Protein AF-X0TSD6-F1 (afdb_monomer)

Organism: NCBI:txid412755

pLDDT: mean 82.46, std 11.22, range [49.84, 93.19]

Nearest PDB structures (foldseek):
  7bhy-assembly2_C-2  TM=6.873E-01  e=2.221E+00  Bacillus subtilis subsp. subtilis str. 168

Solvent-accessible surface area (backbone atoms only — not comparable to full-atom values): 5944 Å² total; per-residue (Å²): 132,82,77,65,86,73,60,56,72,67,60,55,48,52,50,52,52,52,46,53,51,43,28,70,76,70,67,45,54,63,71,59,52,30,56,77,69,69,45,58,67,68,56,56,54,50,50,53,51,52,51,53,50,64,67,48,64,76,68,71,70,80,72,55,97,83,59,75,50,74,68,55,49,49,53,52,49,55,50,45,70,78,38,77,86,59,50,74,72,57,49,53,69,77,74,109

Structure (mmCIF, N/CA/C/O backbone):
data_AF-X0TSD6-F1
#
_entry.id   AF-X0TSD6-F1
#
loop_
_atom_site.group_PDB
_atom_site.id
_atom_site.type_symbol
_atom_site.label_atom_id
_atom_site.label_alt_id
_atom_site.label_comp_id
_atom_site.label_asym_id
_atom_site.label_entity_id
_atom_site.label_seq_id
_atom_site.pdbx_PDB_ins_code
_atom_site.Cartn_x
_atom_site.Cartn_y
_atom_site.Cartn_z
_atom_site.occupancy
_atom_site.B_iso_or_equiv
_atom_site.auth_seq_id
_atom_site.auth_comp_id
_atom_site.auth_asym_id
_atom_site.auth_atom_id
_atom_site.pdbx_PDB_model_num
ATOM 1 N N . MET A 1 1 ? -24.082 -12.769 3.842 1.00 49.84 1 MET A N 1
ATOM 2 C CA . MET A 1 1 ? -22.694 -12.371 4.162 1.00 49.84 1 MET A CA 1
ATOM 3 C C . MET A 1 1 ? -22.257 -11.411 3.079 1.00 49.84 1 MET A C 1
ATOM 5 O O . MET A 1 1 ? -21.927 -11.858 1.991 1.00 49.84 1 MET A O 1
ATOM 9 N N . SER A 1 2 ? -22.386 -10.112 3.328 1.00 56.81 2 SER A N 1
ATOM 10 C CA . SER A 1 2 ? -22.004 -9.082 2.364 1.00 56.81 2 SER A CA 1
ATOM 11 C C . SER A 1 2 ? -20.490 -9.120 2.167 1.00 56.81 2 SER A C 1
ATOM 13 O O . SER A 1 2 ? -19.730 -9.005 3.131 1.00 56.81 2 SER A O 1
ATOM 15 N N . ASP A 1 3 ? -20.051 -9.356 0.932 1.00 65.81 3 ASP A N 1
ATOM 16 C CA . ASP A 1 3 ? -18.635 -9.481 0.597 1.00 65.81 3 ASP A CA 1
ATOM 17 C C . ASP A 1 3 ? -17.998 -8.092 0.482 1.00 65.81 3 ASP A C 1
ATOM 19 O O . ASP A 1 3 ? -17.743 -7.551 -0.592 1.00 65.81 3 ASP A O 1
ATOM 23 N N . TYR A 1 4 ? -17.775 -7.475 1.639 1.00 67.62 4 TYR A N 1
ATOM 24 C CA . TYR A 1 4 ? -17.145 -6.166 1.735 1.00 67.62 4 TYR A CA 1
ATOM 25 C C . TYR A 1 4 ? -15.678 -6.189 1.281 1.00 67.62 4 TYR A C 1
ATOM 27 O O . TYR A 1 4 ? -15.091 -5.128 1.130 1.00 67.62 4 TYR A O 1
ATOM 35 N N . ALA A 1 5 ? -15.059 -7.352 1.031 1.00 63.78 5 ALA A N 1
ATOM 36 C CA . ALA A 1 5 ? -13.637 -7.458 0.699 1.00 63.78 5 ALA A CA 1
ATOM 37 C C . ALA A 1 5 ? -13.238 -6.762 -0.618 1.00 63.78 5 ALA A C 1
ATOM 39 O O . ALA A 1 5 ? -12.052 -6.468 -0.797 1.00 63.78 5 ALA A O 1
ATOM 40 N N . GLN A 1 6 ? -14.207 -6.488 -1.499 1.00 68.88 6 GLN A N 1
ATOM 41 C CA . GLN A 1 6 ? -14.013 -5.833 -2.797 1.00 68.88 6 GLN A CA 1
ATOM 42 C C . GLN A 1 6 ? -14.463 -4.363 -2.837 1.00 68.88 6 GLN A C 1
ATOM 44 O O . GLN A 1 6 ? -14.527 -3.779 -3.916 1.00 68.88 6 GLN A O 1
ATOM 49 N N . LEU A 1 7 ? -14.775 -3.746 -1.691 1.00 74.00 7 LEU A N 1
ATOM 50 C CA . LEU A 1 7 ? -15.197 -2.345 -1.675 1.00 74.00 7 LEU A CA 1
ATOM 51 C C . LEU A 1 7 ? -14.132 -1.417 -2.301 1.00 74.00 7 LEU A C 1
ATOM 53 O O . LEU A 1 7 ? -12.949 -1.565 -1.973 1.00 74.00 7 LEU A O 1
ATOM 57 N N . PRO A 1 8 ? -14.541 -0.442 -3.138 1.00 80.31 8 PRO A N 1
ATOM 58 C CA . PRO A 1 8 ? -13.687 0.640 -3.628 1.00 80.31 8 PRO A CA 1
ATOM 59 C C . PRO A 1 8 ? -12.930 1.346 -2.497 1.00 80.31 8 PRO A C 1
ATOM 61 O O . PRO A 1 8 ? -13.418 1.434 -1.367 1.00 80.31 8 PRO A O 1
ATOM 64 N N . TRP A 1 9 ? -11.726 1.845 -2.784 1.00 77.00 9 TRP A N 1
ATOM 65 C CA . TRP A 1 9 ? -10.839 2.425 -1.767 1.00 77.00 9 TRP A CA 1
ATOM 66 C C . TRP A 1 9 ? -11.424 3.694 -1.125 1.00 77.00 9 TRP A C 1
ATOM 68 O O . TRP A 1 9 ? -11.139 3.974 0.040 1.00 77.00 9 TRP A O 1
ATOM 78 N N . GLU A 1 10 ? -12.281 4.414 -1.849 1.00 81.94 10 GLU A N 1
ATOM 79 C CA . GLU A 1 10 ? -13.019 5.581 -1.369 1.00 81.94 10 GLU A CA 1
ATOM 80 C C . GLU A 1 10 ? -13.919 5.192 -0.188 1.00 81.94 10 GLU A C 1
ATOM 82 O O . GLU A 1 10 ? -13.830 5.773 0.894 1.00 81.94 10 GLU A O 1
ATOM 87 N N . LEU A 1 11 ? -14.696 4.117 -0.352 1.00 84.94 11 LEU A N 1
ATOM 88 C CA . LEU A 1 11 ? -15.582 3.600 0.693 1.00 84.94 11 LEU A CA 1
ATOM 89 C C . LEU A 1 11 ? -14.794 3.018 1.873 1.00 84.94 11 LEU A C 1
ATOM 91 O O . LEU A 1 11 ? -15.216 3.135 3.022 1.00 84.94 11 LEU A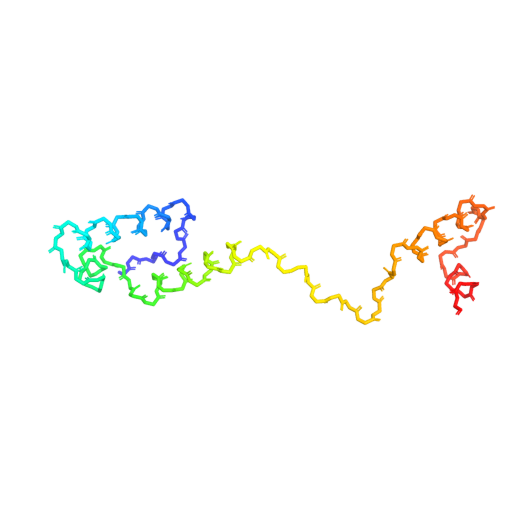 O 1
ATOM 95 N N . GLN A 1 12 ? -13.613 2.438 1.631 1.00 86.44 12 GLN A N 1
ATOM 96 C CA . GLN A 1 12 ? -12.729 1.993 2.717 1.00 86.44 12 GLN A CA 1
ATOM 97 C C . GLN A 1 12 ? -12.261 3.172 3.586 1.00 86.44 12 GLN A C 1
ATOM 99 O O . GLN A 1 12 ? -12.154 3.034 4.809 1.00 86.44 12 GLN A O 1
ATOM 104 N N . HIS A 1 13 ? -11.991 4.329 2.971 1.00 84.62 13 HIS A N 1
ATOM 105 C CA . HIS A 1 13 ? -11.586 5.535 3.688 1.00 84.62 13 HIS A CA 1
ATOM 106 C C . HIS A 1 13 ? -12.742 6.111 4.509 1.00 84.62 13 HIS A C 1
ATOM 108 O O . HIS A 1 13 ? -12.563 6.402 5.693 1.00 84.62 13 HIS A O 1
ATOM 114 N N . GLU A 1 14 ? -13.939 6.192 3.926 1.00 87.94 14 GLU A N 1
ATOM 115 C CA . GLU A 1 14 ? -15.146 6.636 4.632 1.00 87.94 14 GLU A CA 1
ATOM 116 C C . GLU A 1 14 ? -15.454 5.766 5.854 1.00 87.94 14 GLU A C 1
ATOM 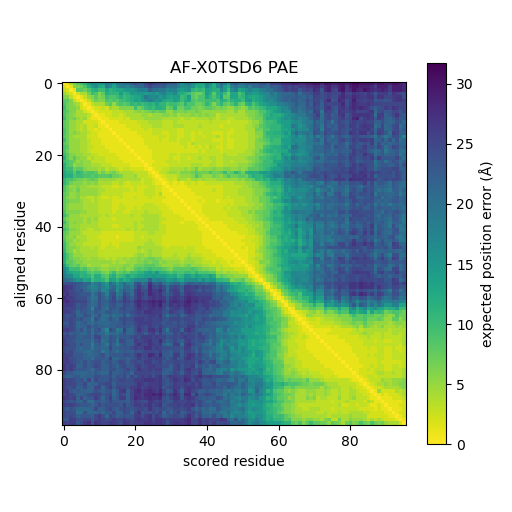118 O O . GLU A 1 14 ? -15.707 6.289 6.941 1.00 87.94 14 GLU A O 1
ATOM 123 N N . VAL A 1 15 ? -15.350 4.439 5.718 1.00 88.88 15 VAL A N 1
ATOM 124 C CA . VAL A 1 15 ? -15.519 3.511 6.845 1.00 88.88 15 VAL A CA 1
ATOM 125 C C . VAL A 1 15 ? -14.496 3.791 7.946 1.00 88.88 15 VAL A C 1
ATOM 127 O O . VAL A 1 15 ? -14.855 3.805 9.124 1.00 88.88 15 VAL A O 1
ATOM 130 N N . ASN A 1 16 ? -13.229 4.027 7.597 1.00 88.69 16 ASN A N 1
ATOM 131 C CA . ASN A 1 16 ? -12.191 4.339 8.580 1.00 88.69 16 ASN A CA 1
ATOM 132 C C . ASN A 1 16 ? -12.505 5.638 9.342 1.00 88.69 16 ASN A C 1
ATOM 134 O O . ASN A 1 16 ? -12.489 5.653 10.576 1.00 88.69 16 ASN A O 1
ATOM 138 N N . VAL A 1 17 ? -12.876 6.695 8.614 1.00 89.88 17 VAL A N 1
ATOM 139 C CA . VAL A 1 17 ? -13.266 7.986 9.193 1.00 89.88 17 VAL A CA 1
ATOM 140 C C . VAL A 1 17 ? -14.463 7.821 10.132 1.00 89.88 17 VAL A C 1
ATOM 142 O O . VAL A 1 17 ? -14.423 8.301 11.266 1.00 89.88 17 VAL A O 1
ATOM 145 N N . LEU A 1 18 ? -15.500 7.096 9.705 1.00 90.94 18 LEU A N 1
ATOM 146 C CA . LEU A 1 18 ? -16.706 6.857 10.496 1.00 90.94 18 LEU A CA 1
ATOM 147 C C . LEU A 1 18 ? -16.407 6.079 11.786 1.00 90.94 18 LEU A C 1
ATOM 149 O O . LEU A 1 18 ? -16.918 6.417 12.860 1.00 90.94 18 LEU A O 1
ATOM 153 N N . VAL A 1 19 ? -15.563 5.048 11.700 1.00 90.69 19 VAL A N 1
ATOM 154 C CA . VAL A 1 19 ? -15.130 4.252 12.856 1.00 90.69 19 VAL A CA 1
ATOM 155 C C . VAL A 1 19 ? -14.387 5.120 13.873 1.00 90.69 19 VAL A C 1
ATOM 157 O O . VAL A 1 19 ? -14.704 5.065 15.065 1.00 90.69 19 VAL A O 1
ATOM 160 N N . GLU A 1 20 ? -13.452 5.961 13.429 1.00 90.38 20 GLU A N 1
ATOM 161 C CA . GLU A 1 20 ? -12.697 6.853 14.317 1.00 90.38 20 GLU A CA 1
ATOM 162 C C . GLU A 1 20 ? -13.573 7.961 14.921 1.00 90.38 20 GLU A C 1
ATOM 164 O O . GLU A 1 20 ? -13.467 8.257 16.115 1.00 90.38 20 GLU A O 1
ATOM 169 N N . GLN A 1 21 ? -14.496 8.540 14.147 1.00 91.44 21 GLN A N 1
ATOM 170 C CA . GLN A 1 21 ? -15.465 9.515 14.658 1.00 91.44 21 GLN A CA 1
ATOM 171 C C . GLN A 1 21 ? -16.383 8.900 15.723 1.00 91.44 21 GLN A C 1
ATOM 173 O O . GLN A 1 21 ? -16.606 9.500 16.776 1.00 91.44 21 GLN A O 1
ATOM 178 N N . THR A 1 22 ? -16.876 7.682 15.489 1.00 91.00 22 THR A N 1
ATOM 179 C CA . THR A 1 22 ? -17.758 6.967 16.426 1.00 91.00 22 THR A CA 1
ATOM 180 C C . THR A 1 22 ? -17.023 6.611 17.712 1.00 91.00 22 THR A C 1
ATOM 182 O O . THR A 1 22 ? -17.561 6.773 18.807 1.00 91.00 22 THR A O 1
ATOM 185 N N . LYS A 1 23 ? -15.759 6.197 17.604 1.00 91.25 23 LYS A N 1
ATOM 186 C CA . LYS A 1 23 ? -14.900 5.953 18.762 1.00 91.25 23 LYS A CA 1
ATOM 187 C C . LYS A 1 23 ? -14.699 7.223 19.592 1.00 91.25 23 LYS A C 1
ATOM 189 O O . LYS A 1 23 ? -14.824 7.168 20.811 1.00 91.25 23 LYS A O 1
ATOM 194 N N . LYS A 1 24 ? -14.431 8.367 18.949 1.00 90.44 24 LYS A N 1
ATOM 195 C CA . LYS A 1 24 ? -14.227 9.655 19.638 1.00 90.44 24 LYS A CA 1
ATOM 196 C C . LYS A 1 24 ? -15.498 10.193 20.293 1.00 90.44 24 LYS A C 1
ATOM 198 O O . LYS A 1 24 ? -15.429 10.690 21.410 1.00 90.44 24 LYS A O 1
ATOM 203 N N . ARG A 1 25 ? -16.642 10.111 19.609 1.00 89.88 25 ARG A N 1
ATOM 204 C CA . ARG A 1 25 ? -17.910 10.685 20.083 1.00 89.88 25 ARG A CA 1
ATOM 205 C C . ARG A 1 25 ? -18.595 9.817 21.135 1.00 89.88 25 ARG A C 1
ATOM 207 O O . ARG A 1 25 ? -19.123 10.338 22.108 1.00 89.88 25 ARG A O 1
ATOM 214 N N . SER A 1 26 ? -18.613 8.507 20.912 1.00 85.00 26 SER A N 1
ATOM 215 C CA . SER A 1 26 ? -19.420 7.563 21.692 1.00 85.00 26 SER A CA 1
ATOM 216 C C . SER A 1 26 ? -18.594 6.771 22.707 1.00 85.00 26 SER A C 1
ATOM 218 O O . SER A 1 26 ? -19.164 6.062 23.530 1.00 85.00 26 SER A O 1
ATOM 220 N N . GLY A 1 27 ? -17.260 6.792 22.594 1.00 87.94 27 GLY A N 1
ATOM 221 C CA . GLY A 1 27 ? -16.373 5.893 23.339 1.00 87.94 27 GLY A CA 1
ATOM 222 C C . GLY A 1 27 ? -16.474 4.427 22.903 1.00 87.94 27 GLY A C 1
ATOM 223 O O . GLY A 1 27 ? -15.920 3.547 23.559 1.00 87.94 27 GLY A O 1
ATOM 224 N N . TRP A 1 28 ? -17.189 4.137 21.810 1.00 88.81 28 TRP A N 1
ATOM 225 C CA . TRP A 1 28 ? -17.418 2.764 21.377 1.00 88.81 28 TRP A CA 1
ATOM 226 C C . TRP A 1 28 ? -16.112 2.122 20.900 1.00 88.81 28 TRP A C 1
ATOM 228 O O . TRP A 1 28 ? -15.378 2.720 20.103 1.00 88.81 28 TRP A O 1
ATOM 238 N N . PRO A 1 29 ? -15.810 0.887 21.336 1.00 90.56 29 PRO A N 1
ATOM 239 C CA . PRO A 1 29 ? -14.672 0.158 20.818 1.00 90.56 29 PRO A CA 1
ATOM 240 C C . PRO A 1 29 ? -14.879 -0.126 19.328 1.00 90.56 29 PRO A C 1
ATOM 242 O O . PRO A 1 29 ? -15.967 -0.494 18.892 1.00 90.56 29 PRO A O 1
ATOM 245 N N . VAL A 1 30 ? -13.797 -0.042 18.551 1.00 89.44 30 VAL A N 1
ATOM 246 C CA . VAL A 1 30 ? -13.799 -0.242 17.088 1.00 89.44 30 VAL A CA 1
ATOM 247 C C . VAL A 1 30 ? -14.547 -1.512 16.673 1.00 89.44 30 VAL A C 1
ATOM 249 O O . VAL A 1 30 ? -15.337 -1.490 15.740 1.00 89.44 30 VAL A O 1
ATOM 252 N N . ARG A 1 31 ? -14.365 -2.618 17.403 1.00 89.50 31 ARG A N 1
ATOM 253 C CA . ARG A 1 31 ? -15.044 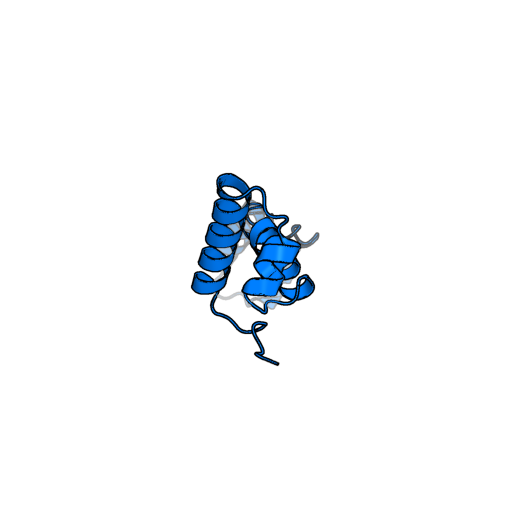-3.892 17.116 1.00 89.50 31 ARG A CA 1
ATOM 254 C C . ARG A 1 31 ? -16.567 -3.813 17.235 1.00 89.50 31 ARG A C 1
ATOM 256 O O . ARG A 1 31 ? -17.255 -4.504 16.492 1.00 89.50 31 ARG A O 1
ATOM 263 N N . GLN A 1 32 ? -17.083 -3.003 18.157 1.00 91.4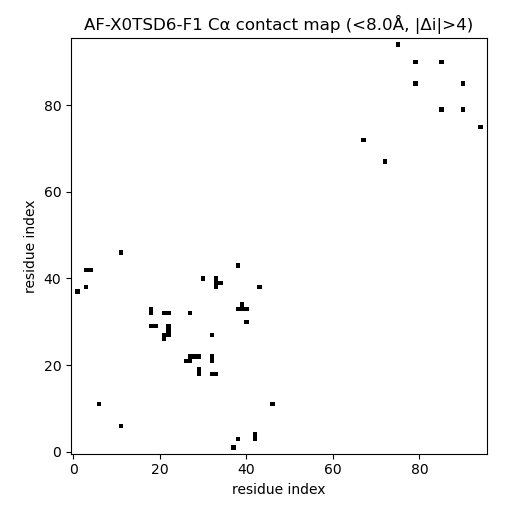4 32 GLN A N 1
ATOM 264 C CA . GLN A 1 32 ? -18.521 -2.795 18.320 1.00 91.44 32 GLN A CA 1
ATOM 265 C C . GLN A 1 32 ? -19.077 -1.975 17.156 1.00 91.44 32 GLN A C 1
ATOM 267 O O . GLN A 1 32 ? -20.095 -2.355 16.586 1.00 91.44 32 GLN A O 1
ATOM 272 N N . THR A 1 33 ? -18.369 -0.925 16.740 1.00 91.12 33 THR A N 1
ATOM 273 C CA . THR A 1 33 ? -18.733 -0.144 15.551 1.00 91.12 33 THR A CA 1
ATOM 274 C C . THR A 1 33 ? -18.700 -1.001 14.285 1.00 91.12 33 THR A C 1
ATOM 276 O O . THR A 1 33 ? -19.651 -0.992 13.516 1.00 91.12 33 THR A O 1
ATOM 279 N N . LEU A 1 34 ? -17.661 -1.820 14.096 1.00 90.81 34 LEU A N 1
ATOM 280 C CA . LEU A 1 34 ? -17.560 -2.731 12.950 1.00 90.81 34 LEU A CA 1
ATOM 281 C C . LEU A 1 34 ? -18.675 -3.779 12.929 1.00 90.81 34 LEU A C 1
ATOM 283 O O . LEU A 1 34 ? -19.188 -4.091 11.861 1.00 90.81 34 LEU A O 1
ATOM 287 N N . ARG A 1 35 ? -19.087 -4.286 14.100 1.00 90.00 35 ARG A N 1
ATOM 288 C CA . ARG A 1 35 ? -20.234 -5.197 14.208 1.00 90.00 35 ARG A CA 1
ATOM 289 C C . ARG A 1 35 ? -21.533 -4.515 13.774 1.00 90.00 35 ARG A C 1
ATOM 291 O O . ARG A 1 35 ? -22.313 -5.145 13.076 1.00 90.00 35 ARG A O 1
ATOM 298 N N . ALA A 1 36 ? -21.745 -3.255 14.157 1.00 89.44 36 ALA A N 1
ATOM 299 C CA . ALA A 1 36 ? -22.917 -2.481 13.740 1.00 89.44 36 ALA A CA 1
ATOM 300 C C . ALA A 1 36 ? -22.917 -2.164 12.233 1.00 89.44 36 ALA A C 1
ATOM 302 O O . ALA A 1 36 ? -23.979 -2.053 11.635 1.00 89.44 36 ALA A O 1
ATOM 303 N N . LEU A 1 37 ? -21.733 -2.050 11.627 1.00 86.88 37 LEU A N 1
ATOM 304 C CA . LEU A 1 37 ? -21.552 -1.871 10.183 1.00 86.88 37 LEU A CA 1
ATOM 305 C C . LEU A 1 37 ? -21.541 -3.201 9.404 1.00 86.88 37 LEU A C 1
ATOM 307 O O . LEU A 1 37 ? -21.354 -3.183 8.194 1.00 86.88 37 LEU A O 1
ATOM 311 N N . GLU A 1 38 ? -21.685 -4.344 10.085 1.00 89.50 38 GLU A N 1
ATOM 312 C CA . GLU A 1 38 ? -21.567 -5.701 9.522 1.00 89.50 38 GLU A CA 1
ATOM 313 C C . GLU A 1 38 ? -20.225 -5.999 8.825 1.00 89.50 38 GLU A C 1
ATOM 315 O O . GLU A 1 38 ? -20.096 -6.928 8.025 1.00 89.50 38 GLU A O 1
ATOM 320 N N . ILE A 1 39 ? -19.173 -5.257 9.177 1.00 87.94 39 ILE A N 1
ATOM 321 C CA . ILE A 1 39 ? -17.839 -5.420 8.603 1.00 87.94 39 ILE A CA 1
ATOM 322 C C . ILE A 1 39 ? -17.026 -6.382 9.466 1.00 87.94 39 ILE A C 1
ATOM 324 O O . ILE A 1 39 ? -16.817 -6.177 10.665 1.00 87.94 39 ILE A O 1
ATOM 328 N N . ALA A 1 40 ? -16.490 -7.427 8.835 1.00 89.38 40 ALA A N 1
ATOM 329 C CA . ALA A 1 40 ? -15.580 -8.343 9.504 1.00 89.38 40 ALA A CA 1
ATOM 330 C C . ALA A 1 40 ? -14.307 -7.599 9.972 1.00 89.38 40 ALA A C 1
ATOM 332 O O . ALA A 1 40 ? -13.656 -6.927 9.164 1.00 89.38 40 ALA A O 1
ATOM 333 N N . PRO A 1 41 ? -13.868 -7.761 11.238 1.00 88.62 41 PRO A N 1
ATOM 334 C CA . PRO A 1 41 ? -12.669 -7.089 11.742 1.00 88.62 41 PRO A CA 1
ATOM 335 C C . PRO A 1 41 ? -11.410 -7.373 10.916 1.00 88.62 41 PRO A C 1
ATOM 337 O O . PRO A 1 41 ? -10.571 -6.493 10.747 1.00 88.62 41 PRO A O 1
ATOM 340 N N . ALA A 1 42 ? -11.289 -8.588 10.373 1.00 89.12 42 ALA A N 1
ATOM 341 C CA . ALA A 1 42 ? -10.174 -8.974 9.512 1.00 89.12 42 ALA A CA 1
ATOM 342 C C . ALA A 1 42 ? -10.084 -8.094 8.253 1.00 89.12 42 ALA A C 1
ATOM 344 O O . ALA A 1 42 ? -8.995 -7.638 7.905 1.00 89.12 42 ALA A O 1
ATOM 345 N N . THR A 1 43 ? -11.222 -7.805 7.617 1.00 89.50 43 THR A N 1
ATOM 346 C CA . THR A 1 43 ? -11.317 -6.936 6.438 1.00 89.50 43 THR A CA 1
ATOM 347 C C . THR A 1 43 ? -10.889 -5.511 6.778 1.00 89.50 43 THR A C 1
ATOM 349 O O . THR A 1 43 ? -10.013 -4.959 6.113 1.00 89.50 43 THR A O 1
ATOM 352 N N . TYR A 1 44 ? -11.408 -4.960 7.880 1.00 89.56 44 TYR A N 1
ATOM 353 C CA . TYR A 1 44 ? -11.044 -3.623 8.353 1.00 89.56 44 TYR A CA 1
ATOM 354 C C . TYR A 1 44 ? -9.537 -3.479 8.611 1.00 89.56 44 TYR A C 1
ATOM 356 O O . TYR A 1 44 ? -8.886 -2.578 8.084 1.00 89.56 44 TYR A O 1
ATOM 364 N N . TYR A 1 45 ? -8.942 -4.392 9.386 1.00 90.38 45 TYR A N 1
ATOM 365 C CA . TYR A 1 45 ? -7.513 -4.307 9.695 1.00 90.38 45 TYR A CA 1
ATOM 366 C C . TYR A 1 45 ? -6.621 -4.594 8.481 1.00 90.38 45 TYR A C 1
ATOM 368 O O . TYR A 1 45 ? -5.509 -4.063 8.410 1.00 90.38 45 TYR A O 1
ATOM 376 N N . ARG A 1 46 ? -7.093 -5.386 7.507 1.00 87.25 46 ARG A N 1
ATOM 377 C CA . ARG A 1 46 ? -6.413 -5.558 6.216 1.00 87.25 46 ARG A CA 1
ATOM 378 C C . ARG A 1 46 ? -6.345 -4.232 5.460 1.00 87.25 46 ARG A C 1
ATOM 380 O O . ARG A 1 46 ? -5.255 -3.872 5.021 1.00 87.25 46 ARG A O 1
ATOM 387 N N . TRP A 1 47 ? -7.446 -3.484 5.366 1.00 88.94 47 TRP A N 1
ATOM 388 C CA . TRP A 1 47 ? -7.444 -2.154 4.745 1.00 88.94 47 TRP A CA 1
ATOM 389 C C . TRP A 1 47 ? -6.528 -1.179 5.476 1.00 88.94 47 TRP A C 1
ATOM 391 O O . TRP A 1 47 ? -5.689 -0.551 4.837 1.00 88.94 47 TRP A O 1
ATOM 401 N N . CYS A 1 48 ? -6.587 -1.129 6.811 1.00 86.12 48 CYS A N 1
ATOM 402 C CA . CYS A 1 48 ? -5.686 -0.287 7.603 1.00 86.12 48 CYS A CA 1
ATOM 403 C C . CYS A 1 48 ? -4.208 -0.606 7.334 1.00 86.12 48 CYS A C 1
ATOM 405 O O . CYS A 1 48 ? -3.383 0.302 7.258 1.00 86.12 48 CYS A O 1
ATOM 407 N N . ARG A 1 49 ? -3.857 -1.888 7.157 1.00 85.25 49 ARG A N 1
ATOM 408 C CA . ARG A 1 49 ? -2.489 -2.299 6.812 1.00 85.25 49 ARG A CA 1
ATOM 409 C C . ARG A 1 49 ? -2.088 -1.828 5.414 1.00 85.25 49 ARG A C 1
ATOM 411 O O . ARG A 1 49 ? -0.977 -1.331 5.257 1.00 85.25 49 ARG A O 1
ATOM 418 N N . VAL A 1 50 ? -2.966 -1.977 4.421 1.00 81.94 50 VAL A 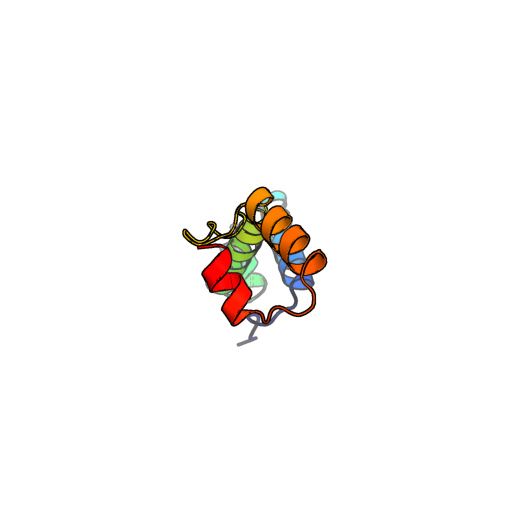N 1
ATOM 419 C CA . VAL A 1 50 ? -2.715 -1.521 3.042 1.00 81.94 50 VAL A CA 1
ATOM 420 C C . VAL A 1 50 ? -2.570 0.002 2.992 1.00 81.94 50 VAL A C 1
ATOM 422 O O . VAL A 1 50 ? -1.601 0.488 2.419 1.00 81.94 50 VAL A O 1
ATOM 425 N N . MET A 1 51 ? -3.446 0.747 3.670 1.00 79.31 51 MET A N 1
ATOM 426 C CA . MET A 1 51 ? -3.350 2.208 3.773 1.00 79.31 51 MET A CA 1
ATOM 427 C C . MET A 1 51 ? -2.073 2.657 4.497 1.00 79.31 51 MET A C 1
ATOM 429 O O . MET A 1 51 ? -1.393 3.578 4.059 1.00 79.31 51 MET A O 1
ATOM 433 N N . ALA A 1 52 ? -1.672 1.976 5.574 1.00 78.81 52 ALA A N 1
ATOM 434 C CA . ALA A 1 52 ? -0.410 2.275 6.253 1.00 78.81 52 ALA A CA 1
ATOM 435 C C . ALA A 1 52 ? 0.822 1.995 5.369 1.00 78.81 52 ALA A C 1
ATOM 437 O O . ALA A 1 52 ? 1.841 2.679 5.491 1.00 78.81 52 ALA A O 1
ATOM 438 N N . LEU A 1 53 ? 0.739 0.997 4.484 1.00 72.56 53 LEU A N 1
ATOM 439 C CA . LEU A 1 53 ? 1.771 0.696 3.491 1.00 72.56 53 LEU A CA 1
ATOM 440 C C . LEU A 1 53 ? 1.806 1.736 2.365 1.00 72.56 53 LEU A C 1
ATOM 442 O O . LEU A 1 53 ? 2.900 2.104 1.955 1.00 72.56 53 LEU A O 1
ATOM 446 N N . SER A 1 54 ? 0.660 2.248 1.906 1.00 67.44 54 SER A N 1
ATOM 447 C CA . SER A 1 54 ? 0.615 3.303 0.885 1.00 67.44 54 SER A CA 1
ATOM 448 C C . SER A 1 54 ? 1.056 4.668 1.426 1.00 67.44 54 SER A C 1
ATOM 450 O O . SER A 1 54 ? 1.715 5.422 0.715 1.00 67.44 54 SER A O 1
ATOM 452 N N . THR A 1 55 ? 0.761 4.985 2.693 1.00 62.84 55 THR A N 1
ATOM 453 C CA . THR A 1 55 ? 1.225 6.222 3.354 1.00 62.84 55 THR A CA 1
ATOM 454 C C . THR A 1 55 ? 2.702 6.165 3.744 1.00 62.84 55 THR A C 1
ATOM 456 O O . THR A 1 55 ? 3.365 7.203 3.798 1.00 62.84 55 THR A O 1
ATOM 459 N N . ARG A 1 56 ? 3.269 4.971 3.975 1.00 59.09 56 ARG A N 1
ATOM 460 C CA . ARG A 1 56 ? 4.726 4.791 4.005 1.00 59.09 56 ARG A CA 1
ATOM 461 C C . ARG A 1 56 ? 5.248 4.987 2.586 1.00 59.09 56 ARG A C 1
ATOM 463 O O . ARG A 1 56 ? 5.421 4.009 1.869 1.00 59.09 56 ARG A O 1
ATOM 470 N N . ARG A 1 57 ? 5.459 6.266 2.230 1.00 52.22 57 ARG A N 1
ATOM 471 C CA . ARG A 1 57 ? 6.183 6.799 1.064 1.00 52.22 57 ARG A CA 1
ATOM 472 C C . ARG A 1 57 ? 6.880 5.664 0.354 1.00 52.22 57 ARG A C 1
ATOM 474 O O . ARG A 1 57 ? 7.831 5.156 0.950 1.00 52.22 57 ARG A O 1
ATOM 481 N N . ALA A 1 58 ? 6.337 5.269 -0.806 1.00 53.06 58 ALA A N 1
ATOM 482 C CA . ALA A 1 58 ? 6.823 4.189 -1.656 1.00 53.06 58 ALA A CA 1
ATOM 483 C C . ALA A 1 58 ? 8.314 4.024 -1.406 1.00 53.06 58 ALA A C 1
ATOM 485 O O . ALA A 1 58 ? 9.112 4.849 -1.855 1.00 53.06 58 ALA A O 1
ATOM 486 N N . ARG A 1 59 ? 8.675 3.066 -0.539 1.00 52.12 59 ARG A N 1
ATOM 487 C CA . ARG A 1 59 ? 10.082 2.744 -0.364 1.00 52.12 59 ARG A CA 1
ATOM 488 C C . ARG A 1 59 ? 10.470 2.356 -1.770 1.00 52.12 59 ARG A C 1
ATOM 490 O O . ARG A 1 59 ? 9.865 1.412 -2.286 1.00 52.12 59 ARG A O 1
ATOM 497 N N . SER A 1 60 ? 11.348 3.143 -2.398 1.00 56.56 60 SER A N 1
ATOM 498 C CA . SER A 1 60 ? 11.912 2.777 -3.689 1.00 56.56 60 SER A CA 1
ATOM 499 C C . SER A 1 60 ? 12.213 1.288 -3.590 1.00 56.56 60 SER A C 1
ATOM 501 O O . SER A 1 60 ? 12.761 0.887 -2.548 1.00 56.56 60 SER A O 1
ATOM 503 N N . PRO A 1 61 ? 11.720 0.465 -4.535 1.00 60.50 61 PRO A N 1
ATOM 504 C CA . PRO A 1 61 ? 11.948 -0.971 -4.470 1.00 60.50 61 PRO A CA 1
ATOM 505 C C . PRO A 1 61 ? 13.423 -1.162 -4.143 1.00 60.50 61 PRO A C 1
ATOM 507 O O . PRO A 1 61 ? 14.247 -0.419 -4.674 1.00 60.50 61 PRO A O 1
ATOM 510 N N . ALA A 1 62 ? 13.727 -2.021 -3.163 1.00 63.72 62 ALA A N 1
ATOM 511 C CA . ALA A 1 62 ? 15.107 -2.249 -2.757 1.00 63.72 62 ALA A CA 1
ATOM 512 C C . ALA A 1 62 ? 15.900 -2.500 -4.041 1.00 63.72 62 ALA A C 1
ATOM 514 O O . ALA A 1 62 ? 15.580 -3.457 -4.750 1.00 63.72 62 ALA A O 1
ATOM 515 N N . GLY A 1 63 ? 16.790 -1.562 -4.385 1.00 61.47 63 GLY A N 1
ATOM 516 C CA . GLY A 1 63 ? 17.423 -1.551 -5.694 1.00 61.47 63 GLY A CA 1
ATOM 517 C C . GLY A 1 63 ? 18.042 -2.913 -5.946 1.00 61.47 63 GLY A C 1
ATOM 518 O O . GLY A 1 63 ? 18.614 -3.516 -5.030 1.00 61.47 63 GLY A O 1
ATOM 519 N N . SER A 1 64 ? 17.840 -3.451 -7.146 1.00 73.94 64 SER A N 1
ATOM 520 C CA . SER A 1 64 ? 18.468 -4.723 -7.497 1.00 73.94 64 SER A CA 1
ATOM 521 C C . SER A 1 64 ? 19.981 -4.554 -7.353 1.00 73.94 64 SER A C 1
ATOM 523 O O . SER A 1 64 ? 20.513 -3.509 -7.713 1.00 73.94 64 SER A O 1
ATOM 525 N N . MET A 1 65 ? 20.702 -5.573 -6.877 1.00 73.06 65 MET A N 1
ATOM 526 C CA . MET A 1 65 ? 22.177 -5.535 -6.855 1.00 73.06 65 MET A CA 1
ATOM 527 C C . MET A 1 65 ? 22.776 -5.294 -8.252 1.00 73.06 65 MET A C 1
ATOM 529 O O . MET A 1 65 ? 23.929 -4.902 -8.372 1.00 73.06 65 MET A O 1
ATOM 533 N N . TYR A 1 66 ? 21.975 -5.531 -9.292 1.00 76.69 66 TYR A N 1
ATOM 534 C CA . TYR A 1 66 ? 22.305 -5.348 -10.701 1.00 76.69 66 TYR A CA 1
ATOM 535 C C . TYR A 1 66 ? 21.668 -4.085 -11.302 1.00 76.69 66 TYR A C 1
ATOM 537 O O . TYR A 1 66 ? 21.524 -3.985 -12.520 1.00 76.69 66 TYR A O 1
ATOM 545 N N . GLU A 1 67 ? 21.183 -3.161 -10.472 1.00 82.94 67 GLU A N 1
ATOM 546 C CA . GLU A 1 67 ? 20.618 -1.905 -10.949 1.00 82.94 67 GLU A CA 1
ATOM 547 C C . GLU A 1 67 ? 21.735 -0.951 -11.374 1.00 82.94 67 GLU A C 1
ATOM 549 O O . GLU A 1 67 ? 22.631 -0.641 -10.593 1.00 82.94 67 GLU A O 1
ATOM 554 N N . LEU A 1 68 ? 21.663 -0.492 -12.626 1.00 82.88 68 LEU A N 1
ATOM 555 C CA . LEU A 1 68 ? 22.602 0.479 -13.179 1.00 82.88 68 LEU A CA 1
ATOM 556 C C . LEU A 1 68 ? 22.514 1.796 -12.411 1.00 82.88 68 LEU A C 1
ATOM 558 O O . LEU A 1 68 ? 21.426 2.369 -12.264 1.00 82.88 68 LEU A O 1
ATOM 562 N N . LEU A 1 69 ? 23.667 2.321 -12.006 1.00 86.69 69 LEU A N 1
ATOM 563 C CA . LEU A 1 69 ? 23.768 3.676 -11.495 1.00 86.69 69 LEU A CA 1
ATOM 564 C C . LEU A 1 69 ? 23.313 4.669 -12.583 1.00 86.69 69 LEU A C 1
ATOM 566 O O . LEU A 1 69 ? 23.504 4.423 -13.779 1.00 86.69 69 LEU A O 1
ATOM 570 N N . PRO A 1 70 ? 22.749 5.831 -12.204 1.00 85.56 70 PRO A N 1
ATOM 571 C CA . PRO A 1 70 ? 22.360 6.860 -13.169 1.00 85.56 70 PRO A CA 1
ATOM 572 C C . PRO A 1 70 ? 23.497 7.256 -14.122 1.00 85.56 70 PRO A C 1
ATOM 574 O O . PRO A 1 70 ? 23.273 7.384 -15.321 1.00 85.56 70 PRO A O 1
ATOM 577 N N . SER A 1 71 ? 24.727 7.343 -13.611 1.00 85.94 71 SER A N 1
ATOM 578 C CA . SER A 1 71 ? 25.926 7.627 -14.406 1.00 85.94 71 SER A CA 1
ATOM 579 C C . SER A 1 71 ? 26.270 6.520 -15.405 1.00 85.94 71 SER A C 1
AT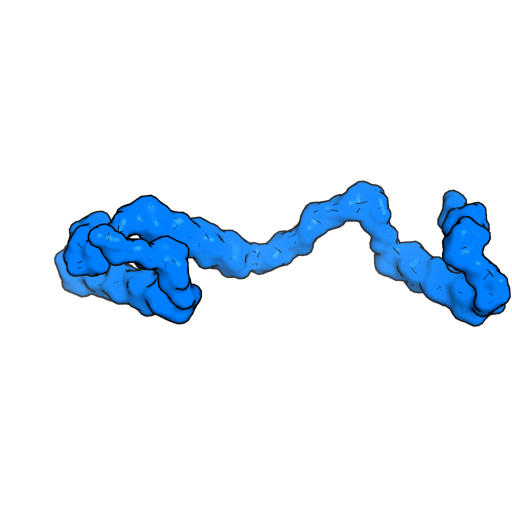OM 581 O O . SER A 1 71 ? 26.700 6.801 -16.519 1.00 85.94 71 SER A O 1
ATOM 583 N N . GLU A 1 72 ? 26.073 5.253 -15.030 1.00 87.19 72 GLU A N 1
ATOM 584 C CA . GLU A 1 72 ? 26.312 4.114 -15.926 1.00 87.19 72 GLU A CA 1
ATOM 585 C C . GLU A 1 72 ? 25.282 4.107 -17.054 1.00 87.19 72 GLU A C 1
ATOM 587 O O . GLU A 1 72 ? 25.624 3.911 -18.218 1.00 87.19 72 GLU A O 1
ATOM 592 N N . ARG A 1 73 ? 24.019 4.405 -16.729 1.00 89.12 73 ARG A N 1
ATOM 593 C CA . ARG A 1 73 ? 22.958 4.570 -17.724 1.00 89.12 73 ARG A CA 1
ATOM 594 C C . ARG A 1 73 ? 23.297 5.672 -18.729 1.00 89.12 73 ARG A C 1
ATOM 596 O O . ARG A 1 73 ? 23.126 5.452 -19.924 1.00 89.12 73 ARG A O 1
ATOM 603 N N . GLU A 1 74 ? 23.758 6.831 -18.264 1.00 91.75 74 GLU A N 1
ATOM 604 C CA . GLU A 1 74 ? 24.162 7.938 -19.140 1.00 91.75 74 GLU A CA 1
ATOM 605 C C . GLU A 1 74 ? 25.317 7.536 -20.063 1.00 91.75 74 GLU A C 1
ATOM 607 O O . GLU A 1 74 ? 25.221 7.740 -21.270 1.00 91.75 74 GLU A O 1
ATOM 612 N N . ALA A 1 75 ? 26.349 6.867 -19.539 1.00 90.06 75 ALA A N 1
ATOM 613 C CA . ALA A 1 75 ? 27.471 6.385 -20.345 1.00 90.06 75 ALA A CA 1
ATOM 614 C C . ALA A 1 75 ? 27.036 5.382 -21.432 1.00 90.06 75 ALA A C 1
ATOM 616 O O . ALA A 1 75 ? 27.491 5.469 -22.575 1.00 90.06 75 ALA A O 1
ATOM 617 N N . ILE A 1 76 ? 26.121 4.464 -21.101 1.00 89.69 76 ILE A N 1
ATOM 618 C CA . ILE A 1 76 ? 25.561 3.498 -22.057 1.00 89.69 76 ILE A CA 1
ATOM 619 C C . ILE A 1 76 ? 24.773 4.219 -23.159 1.00 89.69 76 ILE A C 1
ATOM 621 O O . ILE A 1 76 ? 24.916 3.881 -24.336 1.00 89.69 76 ILE A O 1
ATOM 625 N N . ILE A 1 77 ? 23.955 5.215 -22.795 1.00 91.31 77 ILE A N 1
ATOM 626 C CA . ILE A 1 77 ? 23.173 6.011 -23.752 1.00 91.31 77 ILE A CA 1
ATOM 627 C C . ILE A 1 77 ? 24.106 6.796 -24.677 1.00 91.31 77 ILE A C 1
ATOM 629 O O . ILE A 1 77 ? 23.965 6.710 -25.896 1.00 91.31 77 ILE A O 1
ATOM 633 N N . ASP A 1 78 ? 25.084 7.504 -24.120 1.00 93.19 78 ASP A N 1
ATOM 634 C CA . ASP A 1 78 ? 26.056 8.285 -24.885 1.00 93.19 78 ASP A CA 1
ATOM 635 C C . ASP A 1 78 ? 26.835 7.419 -25.873 1.00 93.19 78 ASP A C 1
ATOM 637 O O . ASP A 1 78 ? 27.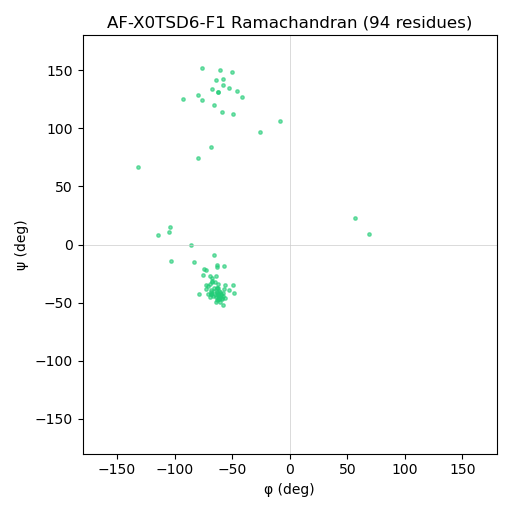067 7.819 -27.017 1.00 93.19 78 ASP A O 1
ATOM 641 N N . TYR A 1 79 ? 27.241 6.222 -25.449 1.00 90.69 79 TYR A N 1
ATOM 642 C CA . TYR A 1 79 ? 27.957 5.297 -26.315 1.00 90.69 79 TYR A CA 1
ATOM 643 C C . TYR A 1 79 ? 27.066 4.757 -27.437 1.00 90.69 79 TYR A C 1
ATOM 645 O O . TYR A 1 79 ? 27.492 4.715 -28.591 1.00 90.69 79 TYR A O 1
ATOM 653 N N . ALA A 1 80 ? 25.818 4.395 -27.130 1.00 90.69 80 ALA A N 1
ATOM 654 C CA . ALA A 1 80 ? 24.861 3.932 -28.131 1.00 90.69 80 ALA A CA 1
ATOM 655 C C . ALA A 1 80 ? 24.528 5.022 -29.164 1.00 90.69 80 ALA A C 1
ATOM 657 O O . ALA A 1 80 ? 24.410 4.730 -30.351 1.00 90.69 80 ALA A O 1
ATOM 658 N N . LEU A 1 81 ? 24.425 6.285 -28.736 1.00 91.75 81 LEU A N 1
ATOM 659 C CA . LEU A 1 81 ? 24.187 7.416 -29.637 1.00 91.75 81 LEU A CA 1
ATOM 660 C C . LEU A 1 81 ? 25.386 7.711 -30.548 1.00 91.75 81 LEU A C 1
ATOM 662 O O . LEU A 1 81 ? 25.193 8.101 -31.697 1.00 91.75 81 LEU A O 1
ATOM 666 N N . LYS A 1 82 ? 26.617 7.512 -30.060 1.00 92.44 82 LYS A N 1
ATOM 667 C CA . LYS A 1 82 ? 27.846 7.658 -30.862 1.00 92.44 82 LYS A CA 1
ATOM 668 C C . LYS A 1 82 ? 28.048 6.517 -31.864 1.00 92.44 82 LYS A C 1
ATOM 670 O O . LYS A 1 82 ? 28.755 6.713 -32.848 1.00 92.44 82 LYS A O 1
ATOM 675 N N . HIS A 1 83 ? 27.430 5.363 -31.617 1.00 88.94 83 HIS A N 1
ATOM 676 C CA . HIS A 1 83 ? 27.582 4.144 -32.410 1.00 88.94 83 HIS A CA 1
ATOM 677 C C . HIS A 1 83 ? 26.224 3.511 -32.769 1.00 88.94 83 HIS A C 1
ATOM 679 O O . HIS A 1 83 ? 25.905 2.414 -32.293 1.00 88.94 83 HIS A O 1
ATOM 685 N N . PRO A 1 84 ? 25.400 4.181 -33.597 1.00 88.19 84 PRO A N 1
ATOM 686 C CA . PRO A 1 84 ? 24.056 3.710 -33.947 1.00 88.19 84 PRO A CA 1
ATOM 687 C C . PRO A 1 84 ? 24.038 2.369 -34.704 1.00 88.19 84 PRO A C 1
ATOM 689 O O . PRO A 1 84 ? 23.003 1.708 -34.775 1.00 88.19 84 PRO A O 1
ATOM 692 N N . GLU A 1 85 ? 25.166 1.955 -35.278 1.00 91.75 85 GLU A N 1
ATOM 693 C CA . GLU A 1 85 ? 25.357 0.686 -35.980 1.00 91.75 85 GLU A CA 1
ATOM 694 C C . GLU A 1 85 ? 25.463 -0.531 -35.047 1.00 91.75 85 GLU A C 1
ATOM 696 O O . GLU A 1 85 ? 25.242 -1.666 -35.480 1.00 91.75 85 GLU A O 1
ATOM 701 N N . ILE A 1 86 ? 25.797 -0.311 -33.772 1.00 89.19 86 ILE A N 1
ATOM 702 C CA . ILE A 1 86 ? 26.048 -1.384 -32.812 1.00 89.19 86 ILE A CA 1
ATOM 703 C C . ILE A 1 86 ? 24.721 -1.943 -32.301 1.00 89.19 86 ILE A C 1
ATOM 705 O O . ILE A 1 86 ? 23.846 -1.233 -31.804 1.00 89.19 86 ILE A O 1
ATOM 709 N N . ARG A 1 87 ? 24.575 -3.268 -32.365 1.00 88.31 87 ARG A N 1
ATOM 710 C CA . ARG A 1 87 ? 23.399 -3.956 -31.815 1.00 88.31 87 ARG A CA 1
ATOM 711 C C . ARG A 1 87 ? 23.486 -4.047 -30.291 1.00 88.31 87 ARG A C 1
ATOM 713 O O . ARG A 1 87 ? 24.564 -4.191 -29.728 1.00 88.31 87 ARG A O 1
ATOM 720 N N . HIS A 1 88 ? 22.337 -4.094 -29.613 1.00 86.06 88 HIS A N 1
ATOM 721 C CA . HIS A 1 88 ? 22.246 -4.174 -28.143 1.00 86.06 88 HIS A CA 1
ATOM 722 C C . HIS A 1 88 ? 23.132 -5.265 -27.507 1.00 86.06 88 HIS A C 1
ATOM 724 O O . HIS A 1 88 ? 23.686 -5.066 -26.430 1.00 86.06 88 HIS A O 1
ATOM 730 N N . ARG A 1 89 ? 23.305 -6.413 -28.177 1.00 87.94 89 ARG A N 1
ATOM 731 C CA . ARG A 1 89 ? 24.169 -7.501 -27.698 1.00 87.94 89 ARG A CA 1
ATOM 732 C C . ARG A 1 89 ? 25.646 -7.113 -27.720 1.00 87.94 89 ARG A C 1
ATOM 734 O O . ARG A 1 89 ? 26.364 -7.421 -26.782 1.00 87.94 89 ARG A O 1
ATOM 741 N N . GLU A 1 90 ? 26.094 -6.456 -28.782 1.00 87.44 90 GLU A N 1
ATOM 742 C CA . GLU A 1 90 ? 27.476 -5.991 -28.924 1.00 87.44 90 GLU A CA 1
ATOM 743 C C . GLU A 1 90 ? 27.769 -4.823 -27.982 1.00 87.44 90 GLU A C 1
ATOM 745 O O . GLU A 1 90 ? 28.848 -4.768 -27.401 1.00 87.44 90 GLU A O 1
ATOM 750 N N . LEU A 1 91 ? 26.786 -3.944 -27.764 1.00 89.62 91 LEU A N 1
ATOM 751 C CA . LEU A 1 91 ? 26.864 -2.875 -26.770 1.00 89.62 91 LEU A CA 1
ATOM 752 C C . LEU A 1 91 ? 27.150 -3.437 -25.371 1.00 89.62 91 LEU A C 1
ATOM 754 O O . LEU A 1 91 ? 28.053 -2.952 -24.697 1.00 89.62 91 LEU A O 1
ATOM 758 N N . ALA A 1 92 ? 26.438 -4.493 -24.967 1.00 86.38 92 ALA A N 1
ATOM 759 C CA . ALA A 1 92 ? 26.655 -5.146 -23.678 1.00 86.38 92 ALA A CA 1
ATOM 760 C C . ALA A 1 92 ? 28.073 -5.728 -23.540 1.00 86.38 92 ALA A C 1
ATOM 762 O O . ALA A 1 92 ? 28.684 -5.584 -22.490 1.00 86.38 92 ALA A O 1
ATOM 763 N N . TRP A 1 93 ? 28.628 -6.333 -24.598 1.00 88.50 93 TRP A N 1
ATOM 764 C CA . TRP A 1 93 ? 30.008 -6.842 -24.589 1.00 88.50 93 TRP A CA 1
ATOM 765 C C . TRP A 1 93 ? 31.069 -5.741 -24.519 1.00 88.50 93 TRP A C 1
ATOM 767 O O . TRP A 1 93 ? 32.134 -5.973 -23.959 1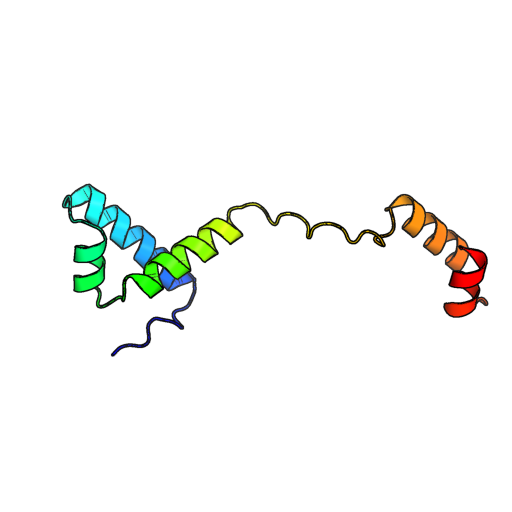.00 88.50 93 TRP A O 1
ATOM 777 N N . LYS A 1 94 ? 30.806 -4.562 -25.094 1.00 84.94 94 LYS A N 1
ATOM 778 C CA . LYS A 1 94 ? 31.750 -3.432 -25.080 1.00 84.94 94 LYS A CA 1
ATOM 779 C C . LYS A 1 94 ? 31.704 -2.595 -23.795 1.00 84.94 94 LYS A C 1
ATOM 781 O O . LYS A 1 94 ? 32.604 -1.787 -23.596 1.00 84.94 94 LYS A O 1
ATOM 786 N N . MET A 1 95 ? 30.657 -2.751 -22.985 1.00 82.50 95 MET A N 1
ATOM 787 C CA . MET A 1 95 ? 30.395 -1.978 -21.758 1.00 82.50 95 MET A CA 1
ATOM 788 C C . MET A 1 95 ? 30.462 -2.839 -20.477 1.00 82.50 95 MET A C 1
ATOM 790 O O . MET A 1 95 ? 30.079 -2.357 -19.413 1.00 82.50 95 MET A O 1
ATOM 794 N N . LEU A 1 96 ? 30.898 -4.101 -20.592 1.00 73.19 96 LEU A N 1
ATOM 795 C CA . LEU A 1 96 ? 31.266 -4.998 -19.483 1.00 73.19 96 LEU A CA 1
ATOM 796 C C . LEU A 1 96 ? 32.674 -4.669 -18.976 1.00 73.19 96 LEU A C 1
ATOM 798 O O . LEU A 1 96 ? 32.862 -4.715 -17.742 1.00 73.19 96 LEU A O 1
#

Mean predicted aligned error: 13.28 Å

Secondary structure (D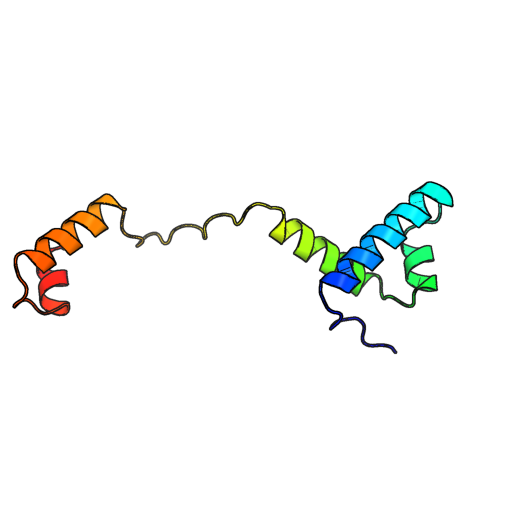SSP, 8-state):
---GGG--HHHHHHHHHHHHHHHHHH---HHHHHHHTT--HHHHHHHHHHHHHHHS--------TTPPPHHHHHHHHHHHHH-TTS-HHHHHHH--

Radius of gyration: 25.38 Å; Cα contacts (8 Å, |Δi|>4): 29; chains: 1; bounding box: 55×23×59 Å

Foldseek 3Di:
DPPCLPDDLVVLVVLVVVLVVCCVPVVDDSVVSCVVVVHDVVSNVVSVVVVVCVVPPPPPPPADPPHDDPVLVVVLVVVCVVCVPDDPVRSVVVSD

Sequence (96 aa):
MSDYAQLPWELQHEVNVLVEQTKKRSGWPVRQTLRALEIAPATYYRWCRVMALSTRRARSPAGSMYELLPSEREAIIDYALKHPEIRHRELAWKML